Protein AF-A0A2S7AH46-F1 (afdb_monomer)

Organism: NCBI:txid56448

Secondary structure (DSSP, 8-state):
---PEEEEEEETTTTEEEEEEE-TT--EEEEEEEEPPSS-SS-HHHHHHHHHHHHHHHHH-HHHHHHHT-

Solvent-accessible surface area (backbone atoms only — not comparable to full-atom values): 4296 Å² total; per-residue (Å²): 129,87,70,71,46,76,46,79,47,73,41,77,90,77,37,30,40,38,36,24,41,28,47,88,86,64,53,74,42,84,72,51,73,48,78,57,74,91,70,85,75,94,43,73,67,54,51,52,51,53,48,52,52,51,49,53,54,43,70,64,34,69,65,51,21,64,77,70,76,100

Foldseek 3Di:
DFDWDWDWDADPVQQKIWIWTQGPVRDTDTQDMDHHDPDDDDDPVNVVVVVVVVVSVQVVDPVSCVVVVD

Sequence (70 aa):
MSEHSHLVCVDEGLRKLFVYRVSAEGKKTLLTDVALPSEQGWSIDLEHIAKQLGENLLMDSPAARRLLEI

Structure (mmCIF, N/CA/C/O backbone):
data_AF-A0A2S7AH46-F1
#
_entry.id   AF-A0A2S7AH46-F1
#
loop_
_atom_site.group_PDB
_atom_site.id
_atom_site.type_symbol
_atom_site.label_atom_id
_atom_site.label_alt_id
_atom_site.label_comp_id
_atom_site.label_asym_id
_atom_site.label_entity_id
_atom_site.label_seq_id
_atom_site.pdbx_PDB_ins_code
_atom_site.Cartn_x
_atom_site.Cartn_y
_atom_site.Cartn_z
_atom_site.occupancy
_atom_site.B_iso_or_equiv
_atom_site.auth_seq_id
_atom_site.auth_comp_id
_atom_site.auth_asym_id
_atom_site.auth_atom_id
_atom_site.pdbx_PDB_model_num
ATOM 1 N N . MET A 1 1 ? -8.988 6.992 20.112 1.00 46.12 1 MET A N 1
ATOM 2 C CA . MET A 1 1 ? -8.798 6.821 18.655 1.00 46.12 1 MET A CA 1
ATOM 3 C C . MET A 1 1 ? -8.501 5.353 18.433 1.00 46.12 1 MET A C 1
ATOM 5 O O . MET A 1 1 ? -7.660 4.846 19.160 1.00 46.12 1 MET A O 1
ATOM 9 N N . SER A 1 2 ? -9.208 4.648 17.547 1.00 54.34 2 SER A N 1
ATOM 10 C CA . SER A 1 2 ? -8.778 3.297 17.172 1.00 54.34 2 SER A CA 1
ATOM 11 C C . SER A 1 2 ? -7.498 3.446 16.360 1.00 54.34 2 SER A C 1
ATOM 13 O O . SER A 1 2 ? -7.523 3.951 15.239 1.00 54.34 2 SER A O 1
ATOM 15 N N . GLU A 1 3 ? -6.361 3.111 16.960 1.00 62.47 3 GLU A N 1
ATOM 16 C CA . GLU A 1 3 ? -5.119 2.984 16.210 1.00 62.47 3 GLU A CA 1
ATOM 17 C C . GLU A 1 3 ? -5.312 1.849 15.205 1.00 62.47 3 GLU A C 1
ATOM 19 O O . GLU A 1 3 ? -5.531 0.697 15.572 1.00 62.47 3 GLU A O 1
ATOM 24 N N . HIS A 1 4 ? -5.322 2.198 13.923 1.00 66.50 4 HIS A N 1
ATOM 25 C CA . HIS A 1 4 ? -5.251 1.224 12.849 1.00 66.50 4 HIS A CA 1
ATOM 26 C C . HIS A 1 4 ? -3.785 1.112 12.459 1.00 66.50 4 HIS A C 1
ATOM 28 O O . HIS A 1 4 ? -3.175 2.098 12.049 1.00 66.50 4 HIS A O 1
ATOM 34 N N . SER A 1 5 ? -3.220 -0.078 12.624 1.00 84.56 5 SER A N 1
ATOM 35 C CA . SER A 1 5 ? -1.860 -0.381 12.190 1.00 84.56 5 SER A CA 1
ATOM 36 C C . SER A 1 5 ? -1.889 -1.129 10.864 1.00 84.56 5 SER A C 1
ATOM 38 O O . SER A 1 5 ? -2.859 -1.825 10.547 1.00 84.56 5 SER A O 1
ATOM 40 N N . HIS A 1 6 ? -0.804 -1.025 10.102 1.00 92.88 6 HIS A N 1
ATOM 41 C CA . HIS A 1 6 ? -0.604 -1.811 8.891 1.00 92.88 6 HIS A CA 1
ATOM 42 C C . HIS A 1 6 ? 0.352 -2.965 9.166 1.00 92.88 6 HIS A C 1
ATOM 44 O O . HIS A 1 6 ? 1.359 -2.803 9.852 1.00 92.88 6 HIS A O 1
ATOM 50 N N . LEU A 1 7 ? 0.043 -4.131 8.608 1.00 94.31 7 LEU A N 1
ATOM 51 C CA . LEU A 1 7 ? 0.945 -5.274 8.568 1.00 94.31 7 LEU A CA 1
ATOM 52 C C . LEU A 1 7 ? 1.372 -5.515 7.124 1.00 94.31 7 LEU A C 1
ATOM 54 O O . LEU A 1 7 ? 0.524 -5.719 6.254 1.00 94.31 7 LEU A O 1
ATOM 58 N N . VAL A 1 8 ? 2.682 -5.538 6.898 1.00 96.19 8 VAL A N 1
ATOM 59 C CA . VAL A 1 8 ? 3.280 -5.878 5.607 1.00 96.19 8 VAL A CA 1
ATOM 60 C C . VAL A 1 8 ? 3.703 -7.344 5.629 1.00 96.19 8 VAL A C 1
ATOM 62 O O . VAL A 1 8 ? 4.372 -7.791 6.560 1.00 96.19 8 VAL A O 1
ATOM 65 N N . CYS A 1 9 ? 3.300 -8.100 4.612 1.00 96.56 9 CYS A N 1
ATOM 66 C CA . CYS A 1 9 ? 3.686 -9.495 4.426 1.00 96.56 9 CYS A CA 1
ATOM 67 C C . CYS A 1 9 ? 4.226 -9.697 3.012 1.00 96.56 9 CYS A C 1
ATOM 69 O O . CYS A 1 9 ? 3.682 -9.140 2.062 1.00 96.56 9 CYS A O 1
ATOM 71 N N . VAL A 1 10 ? 5.256 -10.528 2.870 1.00 96.69 10 VAL A N 1
ATOM 72 C CA . VAL A 1 10 ? 5.780 -10.948 1.567 1.00 96.69 10 VAL A CA 1
ATOM 73 C C . VAL A 1 10 ? 5.542 -12.444 1.421 1.00 96.69 10 VAL A C 1
ATOM 75 O O . VAL A 1 10 ? 5.899 -13.216 2.307 1.00 96.69 10 VAL A O 1
ATOM 78 N N . ASP A 1 11 ? 4.920 -12.836 0.316 1.00 96.56 11 ASP A N 1
ATOM 79 C CA . ASP A 1 11 ? 4.855 -14.223 -0.126 1.00 96.56 11 ASP A CA 1
ATOM 80 C C . ASP A 1 11 ? 5.931 -14.428 -1.191 1.00 96.56 11 ASP A C 1
ATOM 82 O O . ASP A 1 11 ? 5.832 -13.907 -2.305 1.00 96.56 11 ASP A O 1
ATOM 86 N N . GLU A 1 12 ? 6.986 -15.154 -0.832 1.00 94.50 12 GLU A N 1
ATOM 87 C CA . GLU A 1 12 ? 8.111 -15.426 -1.727 1.00 94.50 12 GLU A CA 1
ATOM 88 C C . GLU A 1 12 ? 7.741 -16.393 -2.859 1.00 94.50 12 GLU A C 1
ATOM 90 O O . GLU A 1 12 ? 8.275 -16.269 -3.961 1.00 94.50 12 GLU A O 1
ATOM 95 N N . GLY A 1 13 ? 6.800 -17.315 -2.624 1.00 95.06 13 GLY A N 1
ATOM 96 C CA . GLY A 1 13 ? 6.356 -18.284 -3.627 1.00 95.06 13 GLY A CA 1
ATOM 97 C C . GLY A 1 13 ? 5.507 -17.632 -4.715 1.00 95.06 13 GLY A C 1
ATOM 98 O O . GLY A 1 13 ? 5.688 -17.908 -5.900 1.00 95.06 13 GLY A O 1
ATOM 99 N N . LEU A 1 14 ? 4.618 -16.719 -4.320 1.00 95.06 14 LEU A N 1
ATOM 100 C CA . LEU A 1 14 ? 3.815 -15.909 -5.240 1.00 95.06 14 LEU A CA 1
ATOM 101 C C . LEU A 1 14 ? 4.544 -14.652 -5.730 1.00 95.06 14 LEU A C 1
ATOM 103 O O . LEU A 1 14 ? 4.036 -13.966 -6.617 1.00 95.06 14 LEU A O 1
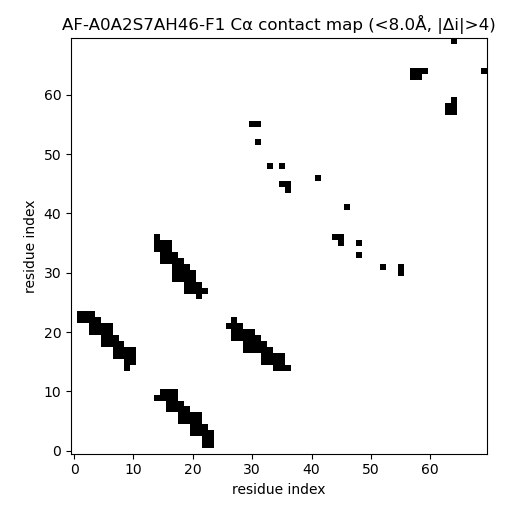ATOM 107 N N . ARG A 1 15 ? 5.704 -14.332 -5.144 1.00 94.88 15 ARG A N 1
ATOM 108 C CA . ARG A 1 15 ? 6.468 -13.102 -5.383 1.00 94.88 15 ARG A CA 1
ATOM 109 C C . ARG A 1 15 ? 5.581 -11.853 -5.255 1.00 94.88 15 ARG A C 1
ATOM 111 O O . ARG A 1 15 ? 5.562 -10.982 -6.124 1.00 94.88 15 ARG A O 1
ATOM 118 N N . LYS A 1 16 ? 4.821 -11.771 -4.161 1.00 96.75 16 LYS A N 1
ATOM 119 C CA . LYS A 1 16 ? 3.870 -10.682 -3.886 1.00 96.75 16 LYS A CA 1
ATOM 120 C C . LYS A 1 16 ? 4.084 -10.059 -2.516 1.00 96.75 16 LYS A C 1
ATOM 122 O O . LYS A 1 16 ? 4.355 -10.758 -1.544 1.00 96.75 16 LYS A O 1
ATOM 127 N N . LEU A 1 17 ? 3.895 -8.745 -2.439 1.00 97.31 17 LEU A N 1
ATOM 128 C CA . LEU A 1 17 ? 3.790 -8.009 -1.184 1.00 97.31 17 LEU A CA 1
ATOM 129 C C . LEU A 1 17 ? 2.324 -7.676 -0.923 1.00 97.31 17 LEU A C 1
ATOM 131 O O . LEU A 1 17 ? 1.626 -7.173 -1.800 1.00 97.31 17 LEU A O 1
ATOM 135 N N . PHE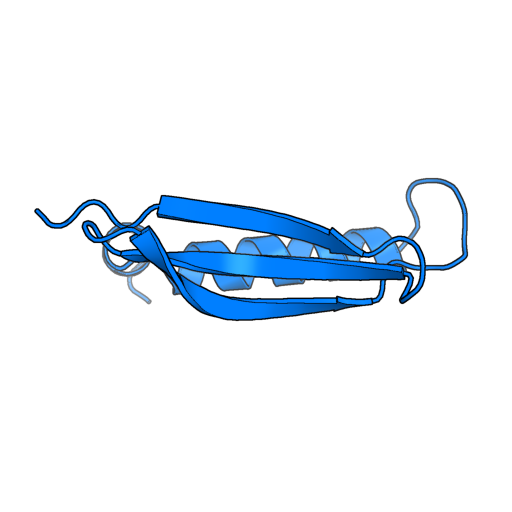 A 1 18 ? 1.884 -7.926 0.302 1.00 97.56 18 PHE A N 1
ATOM 136 C CA . PHE A 1 18 ? 0.548 -7.631 0.794 1.00 97.56 18 PHE A CA 1
ATOM 137 C C . PHE A 1 18 ? 0.635 -6.621 1.929 1.00 97.56 18 PHE A C 1
ATOM 139 O O . PHE A 1 18 ? 1.464 -6.753 2.832 1.00 97.56 18 PHE A O 1
ATOM 146 N N . VAL A 1 19 ? -0.271 -5.652 1.922 1.00 97.06 19 VAL A N 1
ATOM 147 C CA . VAL A 1 19 ? -0.488 -4.733 3.035 1.00 97.06 19 VAL A CA 1
ATOM 148 C C . VAL A 1 19 ? -1.874 -4.996 3.596 1.00 97.06 19 VAL A C 1
ATOM 150 O O . VAL A 1 19 ? -2.869 -4.934 2.875 1.00 97.06 19 VAL A O 1
ATOM 153 N N . TYR A 1 20 ? -1.952 -5.268 4.893 1.00 96.00 20 TYR A N 1
ATOM 154 C CA . TYR A 1 20 ? -3.204 -5.463 5.614 1.00 96.00 20 TYR A CA 1
ATOM 155 C C . TYR A 1 20 ? -3.425 -4.332 6.612 1.00 96.00 20 TYR A C 1
ATOM 157 O O . TYR A 1 20 ? -2.492 -3.933 7.303 1.00 96.00 20 TYR A O 1
ATOM 165 N N . ARG A 1 21 ? -4.671 -3.883 6.765 1.00 94.38 21 ARG A N 1
ATOM 166 C CA . ARG A 1 21 ? -5.113 -3.151 7.956 1.00 94.38 21 ARG A CA 1
ATOM 167 C C . ARG A 1 21 ? -5.343 -4.144 9.088 1.00 94.38 21 ARG A C 1
ATOM 169 O O . ARG A 1 21 ? -5.979 -5.181 8.876 1.00 94.38 21 ARG A O 1
ATOM 176 N N . VAL A 1 22 ? -4.872 -3.809 10.280 1.00 93.44 22 VAL A N 1
ATOM 177 C CA . VAL A 1 22 ? -5.073 -4.591 11.501 1.00 93.44 22 VAL A CA 1
ATOM 178 C C . VAL A 1 22 ? -5.990 -3.804 12.434 1.00 93.44 22 VAL A C 1
ATOM 180 O O . VAL A 1 22 ? -5.717 -2.645 12.751 1.00 93.44 22 VAL A O 1
ATOM 183 N N . SER A 1 23 ? -7.114 -4.408 12.827 1.00 89.50 23 SER A N 1
ATOM 184 C CA . SER A 1 23 ? -8.008 -3.828 13.837 1.00 89.50 23 SER A CA 1
ATOM 185 C C . SER A 1 23 ? -7.445 -4.011 15.250 1.00 89.50 23 SER A C 1
ATOM 187 O O . SER A 1 23 ? -6.519 -4.795 15.457 1.00 89.50 23 SER A O 1
ATOM 189 N N . ALA A 1 24 ? -8.032 -3.331 16.238 1.00 87.31 24 ALA A N 1
ATOM 190 C CA . ALA A 1 24 ? -7.635 -3.468 17.642 1.00 87.31 24 ALA A CA 1
ATOM 191 C C . ALA A 1 24 ? -7.772 -4.916 18.162 1.00 87.31 24 ALA A C 1
ATOM 193 O O . ALA A 1 24 ? -7.025 -5.340 19.036 1.00 87.31 24 ALA A O 1
ATOM 194 N N . GLU A 1 25 ? -8.686 -5.697 17.583 1.00 89.69 25 GLU A N 1
ATOM 195 C CA . GLU A 1 25 ? -8.916 -7.113 17.891 1.00 89.69 25 GLU A CA 1
ATOM 196 C C . GLU A 1 25 ? -7.987 -8.058 17.101 1.00 89.69 25 GLU A C 1
ATOM 198 O O . GLU A 1 25 ? -8.136 -9.277 17.160 1.00 89.69 25 GLU A O 1
ATOM 203 N N . GLY A 1 26 ? -7.050 -7.516 16.315 1.00 89.00 26 GLY A N 1
ATOM 204 C CA . GLY A 1 26 ? -6.093 -8.283 15.516 1.00 89.00 26 GLY A CA 1
ATOM 205 C C . GLY A 1 26 ? -6.639 -8.804 14.182 1.00 89.00 26 GLY A C 1
ATOM 206 O O . GLY A 1 26 ? -5.943 -9.542 13.479 1.00 89.00 26 GLY A O 1
ATOM 207 N N . LYS A 1 27 ? -7.864 -8.427 13.787 1.00 92.25 27 LYS A N 1
ATOM 208 C CA . LYS A 1 27 ? -8.436 -8.844 12.501 1.00 92.25 27 LYS A CA 1
ATOM 209 C C . LYS A 1 27 ? -7.691 -8.166 11.352 1.00 92.25 27 LYS A C 1
ATOM 211 O O . LYS A 1 27 ? -7.619 -6.940 11.288 1.00 92.25 27 LYS A O 1
ATOM 216 N N . LYS A 1 28 ? -7.192 -8.976 10.413 1.00 94.62 28 LYS A N 1
ATOM 217 C CA . LYS A 1 28 ? -6.518 -8.517 9.191 1.00 94.62 28 LYS A CA 1
ATOM 218 C C . LYS A 1 28 ? -7.530 -8.316 8.064 1.00 94.62 28 LYS A C 1
ATOM 220 O O . LYS A 1 28 ? -8.323 -9.210 7.782 1.00 94.62 28 LYS A O 1
ATOM 225 N N . THR A 1 29 ? -7.478 -7.164 7.405 1.00 94.75 29 THR A N 1
ATOM 226 C CA . THR A 1 29 ? -8.242 -6.867 6.181 1.00 94.75 29 THR A CA 1
ATOM 227 C C . THR A 1 29 ? -7.274 -6.392 5.109 1.00 94.75 29 THR A C 1
ATOM 229 O O . THR A 1 29 ? -6.458 -5.519 5.390 1.00 94.75 29 THR A O 1
ATOM 232 N N . LEU A 1 30 ? -7.322 -6.970 3.907 1.00 95.94 30 LEU A N 1
ATOM 233 C CA . LEU A 1 30 ? -6.415 -6.585 2.823 1.00 95.94 30 LEU A CA 1
ATOM 234 C C . LEU A 1 30 ? -6.651 -5.116 2.438 1.00 95.94 30 LEU A C 1
ATOM 236 O O . LEU A 1 30 ? -7.790 -4.723 2.194 1.00 95.94 30 LEU A O 1
ATOM 240 N N . LEU A 1 31 ? -5.577 -4.327 2.409 1.00 95.44 31 LEU A N 1
ATOM 241 C CA . LEU A 1 31 ? -5.574 -2.957 1.895 1.00 95.44 31 LEU A CA 1
ATOM 242 C C . LEU A 1 31 ? -5.184 -2.946 0.417 1.00 95.44 31 LEU A C 1
ATOM 244 O O . LEU A 1 31 ? -5.916 -2.422 -0.412 1.00 95.44 31 LEU A O 1
ATOM 248 N N . THR A 1 32 ? -4.023 -3.516 0.103 1.00 96.44 32 THR A N 1
ATOM 249 C CA . THR A 1 32 ? -3.478 -3.583 -1.255 1.00 96.44 32 THR A CA 1
ATOM 250 C C . THR A 1 32 ? -2.492 -4.738 -1.357 1.00 96.44 32 THR A C 1
ATOM 252 O O . THR A 1 32 ? -1.885 -5.134 -0.359 1.00 96.44 32 THR A O 1
ATOM 255 N N . ASP A 1 33 ? -2.286 -5.239 -2.569 1.00 96.94 33 ASP A N 1
ATOM 256 C CA . ASP A 1 33 ? -1.178 -6.122 -2.912 1.00 96.94 33 ASP A CA 1
ATOM 257 C C . ASP A 1 33 ? -0.497 -5.665 -4.203 1.00 96.94 33 ASP A C 1
ATOM 259 O O . ASP A 1 33 ? -1.101 -4.983 -5.030 1.00 96.94 33 ASP A O 1
ATOM 263 N N . VAL A 1 34 ? 0.777 -6.015 -4.349 1.00 96.75 34 VAL A N 1
ATOM 264 C CA . VAL A 1 34 ? 1.580 -5.735 -5.544 1.00 96.75 34 VAL A CA 1
ATOM 265 C C . VAL A 1 34 ? 2.463 -6.938 -5.863 1.00 96.75 34 VAL A C 1
ATOM 267 O O . VAL A 1 34 ? 2.981 -7.605 -4.963 1.00 96.75 34 VAL A O 1
ATOM 270 N N . ALA A 1 35 ? 2.640 -7.226 -7.152 1.00 95.50 35 ALA A N 1
ATOM 271 C CA . A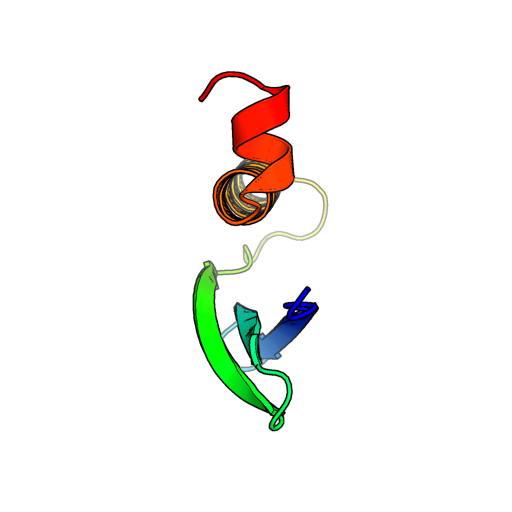LA A 1 35 ? 3.632 -8.195 -7.606 1.00 95.50 35 ALA A CA 1
ATOM 272 C C . ALA A 1 35 ? 5.027 -7.573 -7.520 1.00 95.50 35 ALA A C 1
ATOM 274 O O . ALA A 1 35 ? 5.224 -6.441 -7.954 1.00 95.50 35 ALA A O 1
ATOM 275 N N . LEU A 1 36 ? 5.992 -8.301 -6.960 1.00 93.31 36 LEU A N 1
A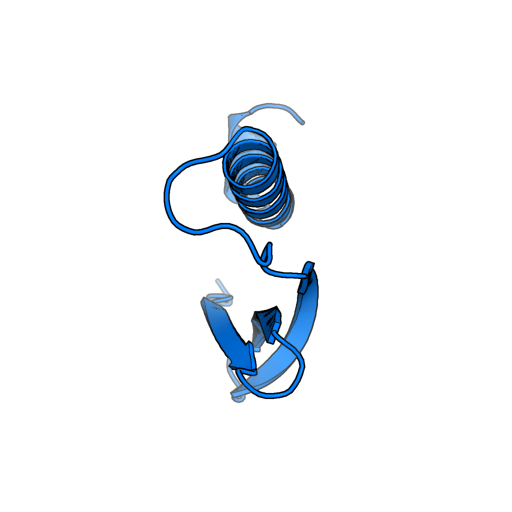TOM 276 C CA . LEU A 1 36 ? 7.376 -7.846 -6.903 1.00 93.31 36 LEU A CA 1
ATOM 277 C C . LEU A 1 36 ? 8.073 -8.188 -8.231 1.00 93.31 36 LEU A C 1
ATOM 279 O O . LEU A 1 36 ? 7.971 -9.329 -8.697 1.00 93.31 36 LEU A O 1
ATOM 283 N N . PRO A 1 37 ? 8.803 -7.239 -8.843 1.00 92.25 37 PRO A N 1
ATOM 284 C CA . PRO A 1 37 ? 9.412 -7.439 -10.152 1.00 92.25 37 PRO A CA 1
ATOM 285 C C . PRO A 1 37 ? 10.474 -8.537 -1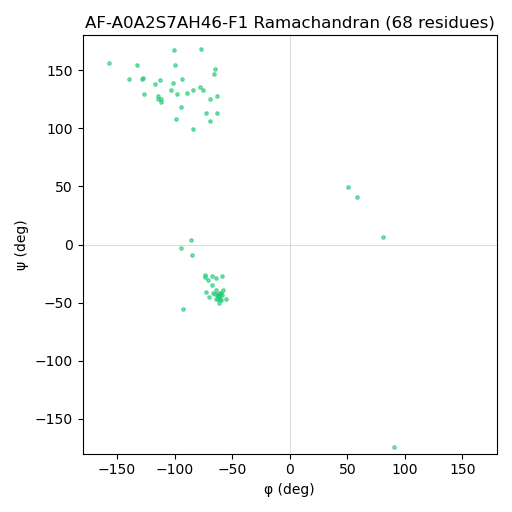0.089 1.00 92.25 37 PRO A C 1
ATOM 287 O O . PRO A 1 37 ? 11.081 -8.771 -9.042 1.00 92.25 37 PRO A O 1
ATOM 290 N N . SER A 1 38 ? 10.688 -9.244 -11.200 1.00 89.56 38 SER A N 1
ATOM 291 C CA . SER A 1 38 ? 11.705 -10.302 -11.304 1.00 89.56 38 SER A CA 1
ATOM 292 C C . SER A 1 38 ? 13.131 -9.756 -11.369 1.00 89.56 38 SER A C 1
ATOM 294 O O . SER A 1 38 ? 14.065 -10.441 -10.952 1.00 89.56 38 SER A O 1
ATOM 296 N N . GLU A 1 39 ? 13.281 -8.529 -11.862 1.00 91.25 39 GLU A N 1
ATOM 297 C CA . GLU A 1 39 ? 14.559 -7.837 -11.979 1.00 91.25 39 GLU A CA 1
ATOM 298 C C . GLU A 1 39 ? 15.171 -7.529 -10.608 1.00 91.25 39 GLU A C 1
ATOM 300 O O . GLU A 1 39 ? 14.469 -7.285 -9.625 1.00 91.25 39 GLU A O 1
ATOM 305 N N . GLN A 1 40 ? 16.502 -7.563 -10.544 1.00 88.38 40 GLN A N 1
ATOM 306 C CA . GLN A 1 40 ? 17.253 -7.222 -9.340 1.00 88.38 40 GLN A CA 1
ATOM 307 C C . GLN A 1 40 ? 17.658 -5.747 -9.361 1.00 88.38 40 GLN A C 1
ATOM 309 O O . GLN A 1 40 ? 18.075 -5.225 -10.392 1.00 88.38 40 GLN A O 1
ATOM 314 N N . GLY A 1 41 ? 17.617 -5.108 -8.193 1.00 91.12 41 GLY A N 1
ATOM 315 C CA . GLY A 1 41 ? 17.999 -3.707 -8.028 1.00 91.12 41 GLY A CA 1
ATOM 316 C C . GLY A 1 41 ? 16.835 -2.732 -8.205 1.00 91.12 41 GLY A C 1
ATOM 317 O O . GLY A 1 41 ? 15.673 -3.123 -8.298 1.00 91.12 41 GLY A O 1
ATOM 318 N N . TRP A 1 42 ? 17.158 -1.438 -8.182 1.00 93.00 42 TRP A N 1
ATOM 319 C CA . TRP A 1 42 ? 16.172 -0.367 -8.299 1.00 93.00 42 TRP A CA 1
ATOM 320 C C . TRP A 1 42 ? 15.854 -0.089 -9.768 1.00 93.00 42 TRP A C 1
ATOM 322 O O . TRP A 1 42 ? 16.619 0.588 -10.454 1.00 93.00 42 TRP A O 1
ATOM 332 N N . SER A 1 43 ? 14.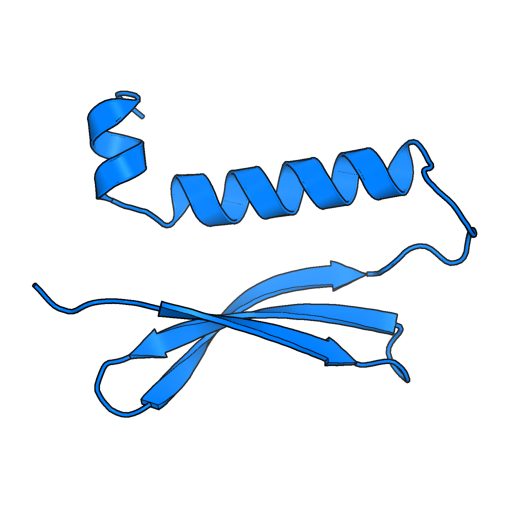742 -0.642 -10.249 1.00 94.62 43 SER A N 1
ATOM 333 C CA . SER A 1 43 ? 14.219 -0.407 -11.596 1.00 94.62 43 SER A CA 1
ATOM 334 C C . SER A 1 43 ? 13.072 0.608 -11.587 1.00 94.62 43 SER A C 1
ATOM 336 O O . SER A 1 43 ? 12.507 0.923 -10.538 1.00 94.62 43 SER A O 1
ATOM 338 N N . ILE A 1 44 ? 12.700 1.097 -12.773 1.00 94.06 44 ILE A N 1
ATOM 339 C CA . ILE A 1 44 ? 11.529 1.972 -12.957 1.00 94.06 44 ILE A CA 1
ATOM 340 C C . ILE A 1 44 ? 10.254 1.272 -12.465 1.00 94.06 44 ILE A C 1
ATOM 342 O O . ILE A 1 44 ? 9.418 1.892 -11.812 1.00 94.06 44 ILE A O 1
ATOM 346 N N . ASP A 1 45 ? 10.131 -0.034 -12.708 1.00 92.31 45 ASP A 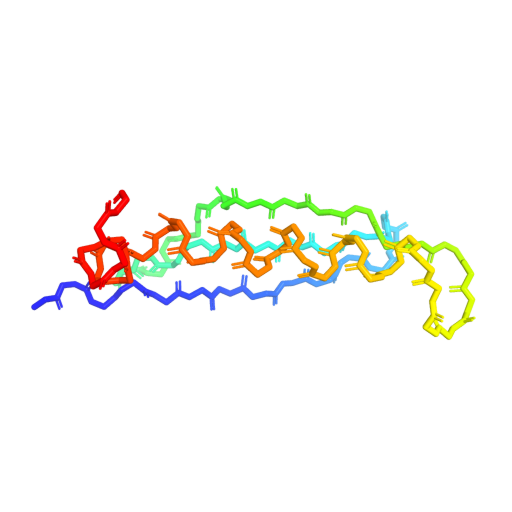N 1
ATOM 347 C CA . ASP A 1 45 ? 8.992 -0.822 -12.235 1.00 92.31 45 ASP A CA 1
ATOM 348 C C . ASP A 1 45 ? 8.951 -0.896 -10.706 1.00 92.31 45 ASP A C 1
ATOM 350 O O . ASP A 1 45 ? 7.889 -0.715 -10.108 1.00 92.31 45 ASP A O 1
ATOM 354 N N . LEU A 1 46 ? 10.105 -1.098 -10.053 1.00 95.06 46 LEU A N 1
ATOM 355 C CA . LEU A 1 46 ? 10.177 -1.083 -8.592 1.00 95.06 46 LEU A CA 1
ATOM 356 C C . LEU A 1 46 ? 9.837 0.301 -8.024 1.00 95.06 46 LEU A C 1
ATOM 358 O O . LEU A 1 46 ? 9.136 0.390 -7.017 1.00 95.06 46 LEU A O 1
ATOM 362 N N . GLU A 1 47 ? 10.283 1.376 -8.676 1.00 96.31 47 GLU A N 1
ATOM 363 C CA . GLU A 1 47 ? 9.936 2.744 -8.291 1.00 96.31 47 GLU A CA 1
ATOM 364 C C . GLU A 1 47 ? 8.427 3.001 -8.398 1.00 96.31 47 GLU A C 1
ATOM 366 O O . GLU A 1 47 ? 7.834 3.559 -7.473 1.00 96.31 47 GLU A O 1
ATOM 371 N N . HIS A 1 48 ? 7.783 2.567 -9.485 1.00 94.94 48 HIS A N 1
ATOM 372 C CA . HIS A 1 48 ? 6.332 2.684 -9.647 1.00 94.94 48 HIS A CA 1
ATOM 373 C C . HIS A 1 48 ? 5.573 1.906 -8.571 1.00 94.94 48 HIS A C 1
ATOM 375 O O . HIS A 1 48 ? 4.638 2.440 -7.976 1.00 94.94 48 HIS A O 1
ATOM 381 N N . ILE A 1 49 ? 6.008 0.682 -8.264 1.00 95.06 49 ILE A N 1
ATOM 382 C CA . ILE A 1 49 ? 5.420 -0.125 -7.190 1.00 95.06 49 ILE A CA 1
ATOM 383 C C . ILE A 1 49 ? 5.581 0.573 -5.835 1.00 95.06 49 ILE A C 1
ATOM 385 O O . ILE A 1 49 ? 4.627 0.643 -5.060 1.00 95.06 49 ILE A O 1
ATOM 389 N N . ALA A 1 50 ? 6.764 1.122 -5.549 1.00 95.19 50 ALA A N 1
ATOM 390 C CA . ALA A 1 50 ? 7.021 1.849 -4.311 1.00 95.19 50 ALA A CA 1
ATOM 391 C C . ALA A 1 50 ? 6.131 3.097 -4.187 1.00 95.19 50 ALA A C 1
ATOM 393 O O . ALA A 1 50 ? 5.556 3.332 -3.122 1.00 95.19 50 ALA A O 1
ATOM 394 N N . LYS A 1 51 ? 5.964 3.860 -5.276 1.00 96.44 51 LYS A N 1
ATOM 395 C CA . LYS A 1 51 ? 5.052 5.013 -5.335 1.00 96.44 51 LYS A CA 1
ATOM 396 C C . LYS A 1 51 ? 3.607 4.595 -5.088 1.00 96.44 51 LYS A C 1
ATOM 398 O O . LYS A 1 51 ? 2.984 5.142 -4.185 1.00 96.44 51 LYS A O 1
ATOM 403 N N . GLN A 1 52 ? 3.116 3.574 -5.790 1.00 95.31 52 GLN A N 1
ATOM 404 C CA . GLN A 1 52 ? 1.754 3.062 -5.619 1.00 95.31 52 GLN A CA 1
ATOM 405 C C . GLN A 1 52 ? 1.490 2.596 -4.178 1.00 95.31 52 GLN A C 1
ATOM 407 O O . GLN A 1 52 ? 0.442 2.893 -3.608 1.00 95.31 52 GLN A O 1
ATOM 412 N N . LEU A 1 53 ? 2.437 1.885 -3.557 1.00 95.62 53 LEU A N 1
ATOM 413 C CA . LEU A 1 53 ? 2.320 1.479 -2.153 1.00 95.62 53 LEU A CA 1
ATOM 414 C C . LEU A 1 53 ? 2.259 2.690 -1.215 1.00 95.62 53 LEU A C 1
ATOM 416 O O . LEU A 1 53 ? 1.425 2.719 -0.309 1.00 95.62 53 LEU A O 1
ATOM 420 N N . GLY A 1 54 ? 3.122 3.684 -1.435 1.00 94.19 54 GLY A N 1
ATOM 421 C CA . GLY A 1 54 ? 3.131 4.927 -0.667 1.00 94.19 54 GLY A CA 1
ATOM 422 C C . GLY A 1 54 ? 1.819 5.700 -0.797 1.00 94.19 54 GLY A C 1
ATOM 423 O O . GLY A 1 54 ? 1.243 6.094 0.215 1.00 94.19 54 GLY A O 1
ATOM 424 N N . GLU A 1 55 ? 1.312 5.854 -2.019 1.00 94.81 55 GLU A N 1
ATOM 425 C CA . GLU A 1 55 ? 0.025 6.493 -2.310 1.00 94.81 55 GLU A CA 1
ATOM 426 C C . GLU A 1 55 ? -1.125 5.761 -1.616 1.00 94.81 55 GLU A C 1
ATOM 428 O O . GLU A 1 55 ? -1.912 6.386 -0.908 1.00 94.81 55 GLU A O 1
ATOM 433 N N . ASN A 1 56 ? -1.185 4.432 -1.724 1.00 94.12 56 ASN A N 1
ATOM 434 C CA . ASN A 1 56 ? -2.230 3.636 -1.080 1.00 94.12 56 ASN A CA 1
ATOM 435 C C . ASN A 1 56 ? -2.225 3.798 0.446 1.00 94.12 56 ASN A C 1
ATOM 437 O O . ASN A 1 56 ? -3.286 3.944 1.054 1.00 94.12 56 ASN A O 1
ATOM 441 N N . LEU A 1 57 ? -1.045 3.811 1.073 1.00 92.25 57 LEU A N 1
ATOM 442 C CA . LEU A 1 57 ? -0.902 4.040 2.514 1.00 92.25 57 LEU A CA 1
ATOM 443 C C . LEU A 1 57 ? -1.298 5.466 2.916 1.00 92.25 57 LEU A C 1
ATOM 445 O O . LEU A 1 57 ? -1.974 5.667 3.928 1.00 92.25 57 LEU A O 1
ATOM 449 N N . LEU A 1 58 ? -0.899 6.457 2.119 1.00 92.06 58 LEU A N 1
ATOM 450 C CA . LEU A 1 58 ? -1.210 7.860 2.362 1.00 92.06 58 LEU A CA 1
ATOM 451 C C . LEU A 1 58 ? -2.719 8.113 2.275 1.00 92.06 58 LEU A C 1
ATOM 453 O O . LEU A 1 58 ? -3.296 8.706 3.186 1.00 92.06 58 LEU A O 1
ATOM 457 N N . MET A 1 59 ? -3.364 7.599 1.226 1.00 91.19 59 MET A N 1
ATOM 458 C CA . MET A 1 59 ? -4.806 7.729 1.008 1.00 91.19 59 MET A CA 1
ATOM 459 C C . MET A 1 59 ? -5.625 6.953 2.036 1.00 91.19 59 MET A C 1
ATOM 461 O O . MET A 1 59 ? -6.752 7.342 2.357 1.00 91.19 59 MET A O 1
ATOM 465 N N . ASP A 1 60 ? -5.064 5.885 2.600 1.00 91.69 60 ASP A N 1
ATOM 466 C CA . ASP A 1 60 ? -5.712 5.158 3.680 1.00 91.69 60 ASP A CA 1
ATOM 467 C C . ASP A 1 60 ? -5.801 5.979 4.975 1.00 91.69 60 ASP A C 1
ATOM 469 O O . ASP A 1 60 ? -6.798 5.908 5.694 1.00 91.69 60 ASP A O 1
ATOM 473 N N . SER A 1 61 ? -4.797 6.812 5.265 1.00 87.94 61 SER A N 1
ATOM 474 C CA . SER A 1 61 ? -4.748 7.617 6.488 1.00 87.94 61 SER A CA 1
ATOM 475 C C . SER A 1 61 ? -5.747 8.782 6.445 1.00 87.94 61 SER A C 1
ATOM 477 O O . SER A 1 61 ? -5.548 9.751 5.705 1.00 87.94 61 SER A O 1
ATOM 479 N N . PRO A 1 62 ? -6.798 8.791 7.295 1.00 88.75 62 PRO A N 1
ATOM 480 C CA . PRO A 1 62 ? -7.722 9.922 7.349 1.00 88.75 62 PRO A CA 1
ATOM 481 C C . PRO A 1 62 ? -7.028 11.206 7.813 1.00 88.75 62 PRO A C 1
ATOM 483 O O . PRO A 1 62 ? -7.461 12.300 7.470 1.00 88.75 62 PRO A O 1
ATOM 486 N N . ALA A 1 63 ? -5.973 11.084 8.624 1.00 90.44 63 ALA A N 1
ATOM 487 C CA . ALA A 1 63 ? -5.185 12.225 9.069 1.00 90.44 63 ALA A CA 1
ATOM 488 C C . ALA A 1 63 ? -4.361 12.815 7.922 1.00 90.44 63 ALA A C 1
ATOM 490 O O . ALA A 1 63 ? -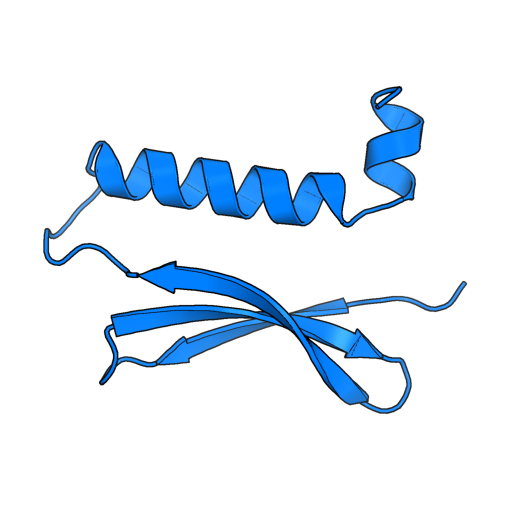4.382 14.029 7.750 1.00 90.44 63 ALA A O 1
ATOM 491 N N . ALA A 1 64 ? -3.698 11.974 7.121 1.00 90.69 64 ALA A N 1
ATOM 492 C CA . ALA A 1 64 ? -2.936 12.446 5.970 1.00 90.69 64 ALA A CA 1
ATOM 493 C C . ALA A 1 64 ? -3.846 13.131 4.947 1.00 90.69 64 ALA A C 1
ATOM 495 O O . ALA A 1 64 ? -3.561 14.253 4.553 1.00 90.69 64 ALA A O 1
ATOM 496 N N . ARG A 1 65 ? -4.987 12.51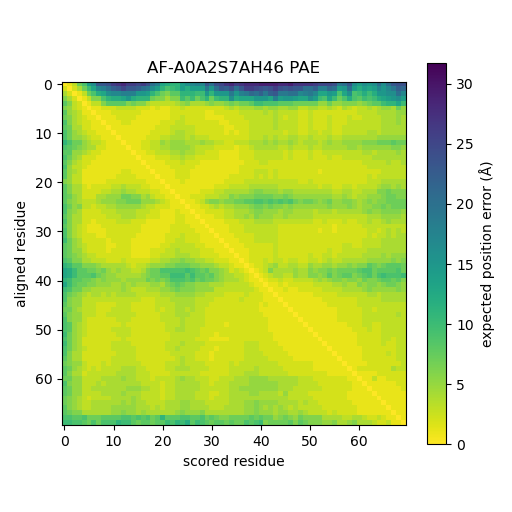8 4.608 1.00 91.88 65 ARG A N 1
ATOM 497 C CA . ARG A 1 65 ? -5.982 13.116 3.706 1.00 91.88 65 ARG A CA 1
ATOM 498 C C . ARG A 1 65 ? -6.463 14.491 4.165 1.00 91.88 65 ARG A C 1
ATOM 500 O O . ARG A 1 65 ? -6.423 15.447 3.402 1.00 91.88 65 ARG A O 1
ATOM 507 N N . ARG A 1 66 ? -6.801 14.630 5.453 1.00 93.81 66 ARG A N 1
ATOM 508 C CA . ARG A 1 66 ? -7.164 15.937 6.030 1.00 93.81 66 ARG A CA 1
ATOM 509 C C . ARG A 1 66 ? -6.040 16.968 5.937 1.00 93.81 66 ARG A C 1
ATOM 511 O O . ARG A 1 66 ? -6.331 18.124 5.676 1.00 93.81 66 ARG A O 1
ATOM 518 N N . LEU A 1 67 ? -4.792 16.575 6.199 1.00 94.50 67 LEU A N 1
ATOM 519 C CA . LEU A 1 67 ? -3.643 17.490 6.169 1.00 94.50 67 LEU A CA 1
ATOM 520 C C . LEU A 1 67 ? -3.236 17.892 4.748 1.00 94.50 67 LEU A C 1
ATOM 522 O O . LEU A 1 67 ? -2.658 18.957 4.568 1.00 94.50 67 LEU A O 1
ATOM 526 N N . LEU A 1 68 ? -3.506 17.033 3.768 1.00 92.81 68 LEU A N 1
ATOM 527 C CA . LEU A 1 68 ? -3.196 17.257 2.357 1.00 92.81 68 LEU A CA 1
ATOM 528 C C . LEU A 1 68 ? -4.367 17.857 1.570 1.00 92.81 68 LEU A C 1
ATOM 530 O O . LEU A 1 68 ? -4.197 18.144 0.392 1.00 92.81 68 LEU A O 1
ATOM 534 N N . GLU A 1 69 ? -5.522 18.048 2.212 1.00 93.31 69 GLU A N 1
ATOM 535 C CA . GLU A 1 69 ? -6.751 18.573 1.602 1.00 93.31 69 GLU A CA 1
ATOM 536 C C . GLU A 1 69 ? -7.260 17.731 0.411 1.00 93.31 69 GLU A C 1
ATOM 538 O O . GLU A 1 69 ? -7.722 18.269 -0.596 1.00 93.31 69 GLU A O 1
ATOM 543 N N . ILE A 1 70 ? -7.200 16.396 0.543 1.00 84.25 70 ILE A N 1
ATOM 544 C CA . ILE A 1 70 ? -7.631 15.406 -0.470 1.00 84.25 70 ILE A CA 1
ATOM 545 C C . ILE A 1 70 ? -8.622 14.367 0.065 1.00 84.25 70 ILE A C 1
ATOM 547 O O . ILE A 1 70 ? -8.671 14.131 1.295 1.00 84.25 70 ILE A O 1
#

Nearest PDB structures (foldseek):
  1ri6-assembly1_A  TM=9.335E-01  e=4.752E-01  Escherichia coli
  6ww7-assembly1_A  TM=8.427E-01  e=3.238E-01  Homo sapiens
  7peq-assembly1_AK  TM=6.110E-01  e=9.011E-01  Homo sapiens
  4lid-assembly1_B  TM=3.060E-01  e=9.011E-01  Sulfolobus spindle-shaped virus 1
  3ebk-assembly3_B-2  TM=2.974E-01  e=5.761E+00  Blattella germanica

Radius of gyration: 13.91 Å; Cα contacts (8 Å, |Δi|>4): 81; chains: 1; bounding box: 27×37×32 Å

Mean predicted aligned error: 3.9 Å

pLDDT: mean 91.37, std 9.06, range [46.12, 97.56]